Protein AF-Q6LBV5-F1 (afdb_monomer_lite)

InterPro domains:
  IPR013106 Immunoglobulin V-set domain [PF07686] (9-49)
  IPR013783 Immunoglobulin-like fold [G3DSA:2.60.40.10] (1-50)
  IPR036179 Immunoglobulin-like domain superfamily [SSF48726] (4-50)
  IPR050150 Immunoglobulin Variable Light Chain [PTHR23267] (3-50)

Sequence (50 aa):
ARCDIQMTQSPSSLSASVGDRVTISCQASQDISNYLNWYQQKPGKAPKLL

Organism: Homo sapiens (NCBI:txid9606)

Radius of gyration: 13.82 Å; chains: 1; bounding box: 29×24×32 Å

Secondary structure (DSSP, 8-state):
---SPPEEEE-S-----TTPPP--EEEESS--TT----EE--TTS--EE-

Structure (mmCIF, N/CA/C/O backbone):
data_AF-Q6LBV5-F1
#
_entry.id   AF-Q6LBV5-F1
#
loop_
_atom_site.group_PDB
_atom_site.id
_atom_site.type_symbol
_atom_site.label_atom_id
_atom_site.label_alt_id
_atom_site.label_comp_id
_atom_site.label_asym_id
_atom_site.label_entity_id
_atom_site.label_seq_id
_atom_site.pdbx_PDB_ins_code
_atom_site.Cartn_x
_atom_site.Cartn_y
_atom_site.Cartn_z
_atom_site.occupancy
_atom_site.B_iso_or_equiv
_atom_site.auth_seq_id
_atom_site.auth_comp_id
_atom_site.auth_asym_id
_atom_site.auth_atom_id
_atom_site.pdbx_PDB_model_num
ATOM 1 N N . ALA A 1 1 ? 20.108 -11.855 -14.519 1.00 48.09 1 ALA A N 1
ATOM 2 C CA . ALA A 1 1 ? 18.700 -11.579 -14.853 1.00 48.09 1 ALA A CA 1
ATOM 3 C C . ALA A 1 1 ? 17.983 -11.143 -13.581 1.00 48.09 1 ALA A C 1
ATOM 5 O O . ALA A 1 1 ? 17.826 -11.957 -12.683 1.00 48.09 1 ALA A O 1
ATOM 6 N N . ARG A 1 2 ? 17.655 -9.855 -13.440 1.00 61.91 2 ARG A N 1
ATOM 7 C CA . ARG A 1 2 ? 16.689 -9.383 -12.436 1.00 61.91 2 ARG A CA 1
ATOM 8 C C . ARG A 1 2 ? 15.421 -9.062 -13.220 1.00 61.91 2 ARG A C 1
ATOM 10 O O . ARG A 1 2 ? 15.335 -7.985 -13.793 1.00 61.91 2 ARG A O 1
ATOM 17 N N . CYS A 1 3 ? 14.539 -10.047 -13.364 1.00 74.25 3 CYS A N 1
ATOM 18 C CA . CYS A 1 3 ? 13.331 -9.939 -14.190 1.00 74.25 3 CYS A CA 1
ATOM 19 C C . CYS A 1 3 ? 12.071 -9.604 -13.376 1.00 74.25 3 CYS A C 1
ATOM 21 O O . CYS A 1 3 ? 11.016 -9.422 -13.970 1.00 74.25 3 CYS A O 1
ATOM 23 N N . ASP A 1 4 ? 12.184 -9.476 -12.051 1.00 90.94 4 ASP A N 1
ATOM 24 C CA . ASP A 1 4 ? 11.051 -9.154 -11.184 1.00 90.94 4 ASP A CA 1
ATOM 25 C C . ASP A 1 4 ? 10.918 -7.642 -10.964 1.00 90.94 4 ASP A C 1
ATOM 27 O O . ASP A 1 4 ? 11.907 -6.916 -10.796 1.00 90.94 4 ASP A O 1
ATOM 31 N N . ILE A 1 5 ? 9.673 -7.163 -10.941 1.00 93.81 5 ILE A N 1
ATOM 32 C CA . ILE A 1 5 ? 9.341 -5.787 -10.566 1.00 93.81 5 ILE A CA 1
ATOM 33 C C . ILE A 1 5 ? 9.268 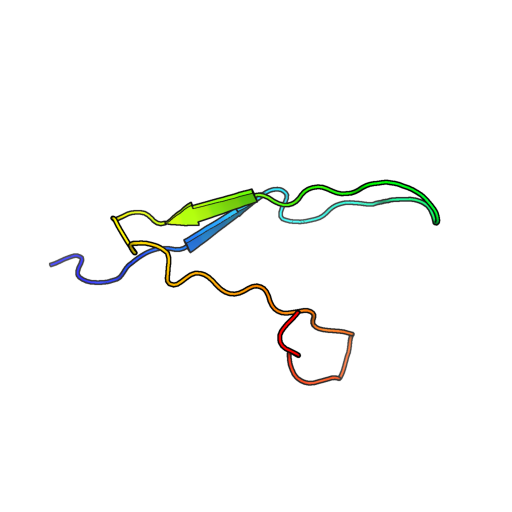-5.720 -9.043 1.00 93.81 5 ILE A C 1
ATOM 35 O O . ILE A 1 5 ? 8.494 -6.435 -8.409 1.00 93.81 5 ILE A O 1
ATOM 39 N N . GLN A 1 6 ? 10.073 -4.846 -8.448 1.00 96.38 6 GLN A N 1
ATOM 40 C CA . GLN A 1 6 ? 10.086 -4.635 -7.008 1.00 96.38 6 GLN A CA 1
ATOM 41 C C . GLN A 1 6 ? 9.154 -3.474 -6.659 1.00 96.38 6 GLN A C 1
ATOM 43 O O . GLN A 1 6 ? 9.312 -2.373 -7.187 1.00 96.38 6 GLN A O 1
ATOM 48 N N . MET A 1 7 ? 8.218 -3.718 -5.741 1.00 96.56 7 MET A N 1
ATOM 49 C CA . MET A 1 7 ? 7.296 -2.711 -5.214 1.00 96.56 7 MET A CA 1
ATOM 50 C C . MET A 1 7 ? 7.752 -2.291 -3.818 1.00 96.56 7 MET A C 1
ATOM 52 O O . MET A 1 7 ? 7.908 -3.134 -2.937 1.00 96.56 7 MET A O 1
ATOM 56 N N . THR A 1 8 ? 7.960 -0.994 -3.608 1.00 97.94 8 THR A N 1
ATOM 57 C CA . THR A 1 8 ? 8.396 -0.444 -2.315 1.00 97.94 8 THR A CA 1
ATOM 58 C C . THR A 1 8 ? 7.354 0.537 -1.800 1.00 97.94 8 THR A C 1
ATOM 60 O O . THR A 1 8 ? 6.933 1.421 -2.544 1.00 97.94 8 THR A O 1
ATOM 63 N N . GLN A 1 9 ? 6.933 0.388 -0.542 1.00 98.25 9 GLN A N 1
ATOM 64 C CA . GLN A 1 9 ? 5.948 1.262 0.100 1.00 98.25 9 GLN A CA 1
ATOM 65 C C . GLN A 1 9 ? 6.574 2.084 1.228 1.00 98.25 9 GLN A C 1
ATOM 67 O O . GLN A 1 9 ? 7.491 1.618 1.905 1.00 98.25 9 GLN A O 1
ATOM 72 N N . SER A 1 10 ? 6.064 3.298 1.441 1.00 98.00 10 SER A N 1
ATOM 73 C CA . SER A 1 10 ? 6.487 4.168 2.539 1.00 98.00 10 SER A CA 1
ATOM 74 C C . SER A 1 10 ? 5.316 5.004 3.083 1.00 98.00 10 SER A C 1
ATOM 76 O O . SER A 1 10 ? 4.505 5.490 2.292 1.00 98.00 10 SER A O 1
ATOM 78 N N . PRO A 1 11 ? 5.210 5.209 4.408 1.00 97.75 11 PRO A N 1
ATOM 79 C CA . PRO A 1 11 ? 6.021 4.576 5.452 1.00 97.75 11 PRO A CA 1
ATOM 80 C C . PRO A 1 11 ? 5.648 3.095 5.647 1.00 97.75 11 PRO A C 1
ATOM 82 O O . PRO A 1 11 ? 4.542 2.677 5.314 1.00 97.75 11 PRO A O 1
ATOM 85 N N . SER A 1 12 ? 6.558 2.295 6.213 1.00 96.31 12 SER A N 1
ATOM 86 C CA . SER A 1 12 ? 6.292 0.884 6.558 1.00 96.31 12 SER A CA 1
ATOM 87 C C . SER A 1 12 ? 5.344 0.726 7.752 1.00 96.31 12 SER A C 1
ATOM 89 O O . SER A 1 12 ? 4.659 -0.286 7.880 1.00 96.31 12 SER A O 1
ATOM 91 N N . SER A 1 13 ? 5.289 1.735 8.621 1.00 96.38 13 SER A N 1
ATOM 92 C CA . SER A 1 13 ? 4.362 1.833 9.745 1.00 96.38 13 SER A CA 1
ATOM 93 C C . SER A 1 13 ? 4.088 3.296 10.062 1.00 96.38 13 SER A C 1
ATOM 95 O O . SER A 1 13 ? 5.001 4.121 10.002 1.00 96.38 13 SER A O 1
ATOM 97 N N . LEU A 1 14 ? 2.857 3.610 10.453 1.00 96.62 14 LEU A N 1
ATOM 98 C CA . LEU A 1 14 ? 2.456 4.944 10.880 1.00 96.62 14 LEU A CA 1
ATOM 99 C C . LEU A 1 14 ? 1.414 4.827 11.993 1.00 96.62 14 LEU A C 1
ATOM 101 O O . LEU A 1 14 ? 0.502 4.007 11.899 1.00 96.62 14 LEU A O 1
ATOM 105 N N . SER A 1 15 ? 1.530 5.679 13.006 1.00 97.69 15 SER A N 1
ATOM 106 C CA . SER A 1 15 ? 0.473 5.909 13.993 1.00 97.69 15 SER A CA 1
ATOM 107 C C . SER A 1 15 ? -0.302 7.165 13.604 1.00 97.69 15 SER A C 1
ATOM 109 O O . SER A 1 15 ? 0.307 8.177 13.267 1.00 97.69 15 SER A O 1
ATOM 111 N N . ALA A 1 16 ? -1.630 7.104 13.653 1.00 97.06 16 ALA A N 1
ATOM 112 C CA . ALA A 1 16 ? -2.516 8.215 13.317 1.00 97.06 16 ALA A CA 1
ATOM 113 C C . ALA A 1 16 ? -3.749 8.203 14.230 1.00 97.06 16 ALA A C 1
ATOM 115 O O . ALA A 1 16 ? -4.132 7.150 14.751 1.00 97.06 16 ALA A O 1
ATOM 116 N N . SER A 1 17 ? -4.367 9.365 14.413 1.00 98.31 17 SER A N 1
ATOM 117 C CA . SER A 1 17 ? -5.616 9.533 15.155 1.00 98.31 17 SER A CA 1
ATOM 118 C C . SER A 1 17 ? -6.830 9.402 14.238 1.00 98.31 17 SER A C 1
ATOM 120 O O . SER A 1 17 ? -6.751 9.540 13.016 1.00 98.31 17 SER A O 1
ATOM 122 N N . VAL A 1 18 ? -7.995 9.139 14.830 1.00 97.62 18 VAL A N 1
ATOM 123 C CA . VAL A 1 18 ? -9.253 9.118 14.075 1.00 97.62 18 VAL A CA 1
ATOM 124 C C . VAL A 1 18 ? -9.541 10.520 13.540 1.00 97.62 18 VAL A C 1
ATOM 126 O O . VAL A 1 18 ? -9.605 11.475 14.306 1.00 97.62 18 VAL A O 1
ATOM 129 N N . GLY A 1 19 ? -9.739 10.620 12.226 1.00 97.38 19 GLY A N 1
ATOM 130 C CA . GLY A 1 19 ? -9.946 11.889 11.522 1.00 97.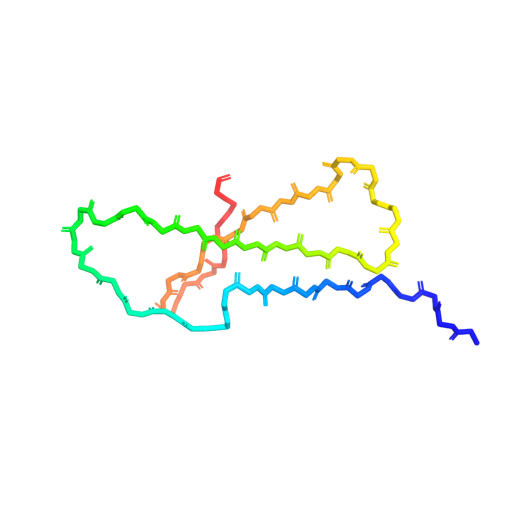38 19 GLY A CA 1
ATOM 131 C C . GLY A 1 19 ? -8.700 12.406 10.801 1.00 97.38 19 GLY A C 1
ATOM 132 O O . GLY A 1 19 ? -8.831 13.273 9.937 1.00 97.38 19 GLY A O 1
ATOM 133 N N . ASP A 1 20 ? -7.522 11.840 11.076 1.00 97.94 20 ASP A N 1
ATOM 134 C CA . ASP A 1 20 ? -6.295 12.217 10.380 1.00 97.94 20 ASP A CA 1
ATOM 135 C C . ASP A 1 20 ? -6.314 11.757 8.918 1.00 97.94 20 ASP A C 1
ATOM 137 O O . ASP A 1 20 ? -6.762 10.656 8.576 1.00 97.94 20 ASP A O 1
ATOM 141 N N . ARG A 1 21 ? -5.748 12.587 8.037 1.00 97.62 21 ARG A N 1
ATOM 142 C CA . ARG A 1 21 ? -5.453 12.197 6.658 1.00 97.62 21 ARG A CA 1
ATOM 143 C C . ARG A 1 21 ? -4.086 11.527 6.599 1.00 97.62 21 ARG A C 1
ATOM 145 O O . ARG A 1 21 ? -3.066 12.166 6.838 1.00 97.62 21 ARG A O 1
ATOM 152 N N . VAL A 1 22 ? -4.065 10.267 6.180 1.00 96.69 22 VAL A N 1
ATOM 153 C CA . VAL A 1 22 ? -2.833 9.501 5.959 1.00 96.69 22 VAL A CA 1
ATOM 154 C C . VAL A 1 22 ? -2.529 9.402 4.466 1.00 96.69 22 VAL A C 1
ATOM 156 O O . VAL A 1 22 ? -3.436 9.267 3.647 1.00 96.69 22 VAL A O 1
ATOM 159 N N . THR A 1 23 ? -1.243 9.456 4.113 1.00 97.44 23 THR A N 1
ATOM 160 C CA . THR A 1 23 ? -0.747 9.186 2.756 1.00 97.44 23 THR A CA 1
ATOM 161 C C . THR A 1 23 ? 0.290 8.069 2.818 1.00 97.44 23 THR A C 1
ATOM 163 O O . THR A 1 23 ? 1.222 8.146 3.614 1.00 97.44 23 THR A O 1
ATOM 166 N N . ILE A 1 24 ? 0.129 7.047 1.975 1.00 97.62 24 ILE A N 1
ATOM 167 C CA . ILE A 1 24 ? 1.100 5.964 1.776 1.00 97.62 24 ILE A CA 1
ATOM 168 C C . ILE A 1 24 ? 1.538 6.025 0.314 1.00 97.62 24 ILE A C 1
ATOM 170 O O . ILE A 1 24 ? 0.698 6.120 -0.580 1.00 97.62 24 ILE A O 1
ATOM 174 N N . SER A 1 25 ? 2.842 5.994 0.064 1.00 97.88 25 SER A N 1
ATOM 175 C CA . SER A 1 25 ? 3.413 5.978 -1.279 1.00 97.88 25 SER A CA 1
ATOM 176 C C . SER A 1 25 ? 3.798 4.561 -1.695 1.00 97.88 25 SER A C 1
ATOM 178 O O . SER A 1 25 ? 4.091 3.707 -0.857 1.00 97.88 25 SER A O 1
ATOM 180 N N . CYS A 1 26 ? 3.787 4.308 -3.003 1.00 97.44 26 CYS A N 1
ATOM 181 C CA . CYS A 1 26 ? 4.278 3.074 -3.600 1.00 97.44 26 CYS A CA 1
ATOM 182 C C . CYS A 1 26 ? 5.113 3.408 -4.839 1.00 97.44 26 CYS A C 1
ATOM 184 O O . CYS A 1 26 ? 4.689 4.215 -5.666 1.00 97.44 26 CYS A O 1
ATOM 186 N N . GLN A 1 27 ? 6.291 2.799 -4.956 1.00 97.31 27 GLN A N 1
ATOM 187 C CA . GLN A 1 27 ? 7.189 2.943 -6.097 1.00 97.31 27 GLN A CA 1
ATOM 188 C C . GLN A 1 27 ? 7.515 1.566 -6.676 1.00 97.31 27 GLN A C 1
ATOM 190 O O . GLN A 1 27 ? 7.971 0.676 -5.955 1.00 97.31 27 GLN A O 1
ATOM 195 N N . ALA A 1 28 ? 7.299 1.420 -7.982 1.00 97.38 28 ALA A N 1
ATOM 196 C CA . ALA A 1 28 ? 7.767 0.283 -8.761 1.00 97.38 28 ALA A CA 1
ATOM 197 C C . ALA A 1 28 ? 9.198 0.537 -9.254 1.00 97.38 28 ALA A C 1
ATOM 199 O O . ALA A 1 28 ? 9.551 1.666 -9.596 1.00 97.38 28 ALA A O 1
ATOM 200 N N . SER A 1 29 ? 10.025 -0.507 -9.318 1.00 96.69 29 SER A N 1
ATOM 201 C CA . SER A 1 29 ? 11.391 -0.409 -9.852 1.00 96.69 29 SER A CA 1
ATOM 202 C C . SER A 1 29 ? 11.459 -0.236 -11.375 1.00 96.69 29 SER A C 1
ATOM 204 O O . SER A 1 29 ? 12.529 0.054 -11.907 1.00 96.69 29 SER A O 1
ATOM 206 N N . GLN A 1 30 ? 10.344 -0.448 -12.075 1.00 95.50 30 GLN A N 1
ATO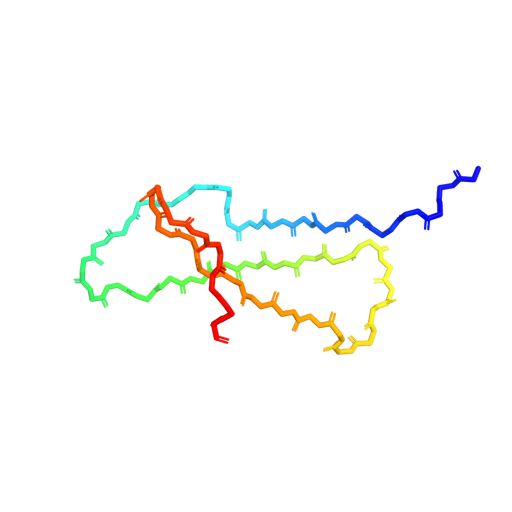M 207 C CA . GLN A 1 30 ? 10.203 -0.401 -13.531 1.00 95.50 30 GLN A CA 1
ATOM 208 C C . GLN A 1 30 ? 8.826 0.181 -13.891 1.00 95.50 30 GLN A C 1
ATOM 210 O O . GLN A 1 30 ? 7.960 0.291 -13.022 1.00 95.50 30 GLN A O 1
ATOM 215 N N . ASP A 1 31 ? 8.621 0.543 -15.160 1.00 94.94 31 ASP A N 1
ATOM 216 C CA . ASP A 1 31 ? 7.318 1.009 -15.641 1.00 94.94 31 ASP A CA 1
ATOM 217 C C . ASP A 1 31 ? 6.278 -0.121 -15.571 1.00 94.94 31 ASP A C 1
ATOM 219 O O . ASP A 1 31 ? 6.487 -1.218 -16.090 1.00 94.94 31 ASP A O 1
ATOM 223 N N . ILE A 1 32 ? 5.159 0.163 -14.908 1.00 95.69 32 ILE A N 1
ATOM 224 C CA . ILE A 1 32 ? 4.004 -0.734 -14.768 1.00 95.69 32 ILE A CA 1
ATOM 225 C C . ILE A 1 32 ? 2.767 -0.164 -15.470 1.00 95.69 32 ILE A C 1
ATOM 227 O O . ILE A 1 32 ? 1.651 -0.635 -15.240 1.00 95.69 32 ILE 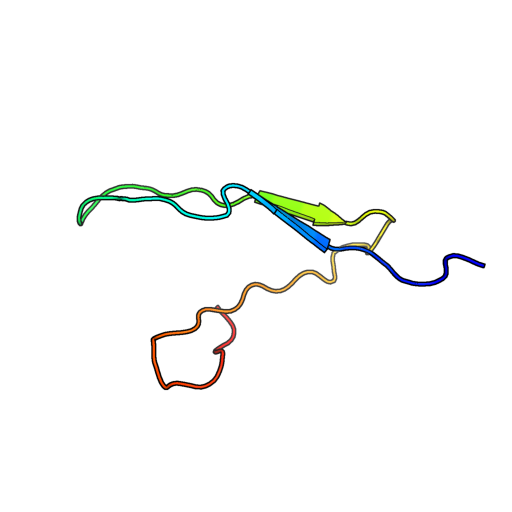A O 1
ATOM 231 N N . SER A 1 33 ? 2.939 0.879 -16.290 1.00 95.88 33 SER A N 1
ATOM 232 C CA . SER A 1 33 ? 1.853 1.717 -16.780 1.00 95.88 33 SER A CA 1
ATOM 233 C C . SER A 1 33 ? 1.006 2.207 -15.595 1.00 95.88 33 SER A C 1
ATOM 235 O O . SER A 1 33 ? 1.530 2.757 -14.626 1.00 95.88 33 SER A O 1
ATOM 237 N N . ASN A 1 34 ? -0.303 1.984 -15.629 1.00 95.38 34 ASN A N 1
ATOM 238 C CA . ASN A 1 34 ? -1.227 2.287 -14.544 1.00 95.38 34 ASN A CA 1
ATOM 239 C C . ASN A 1 34 ? -1.774 1.029 -13.841 1.00 95.38 34 ASN A C 1
ATOM 241 O O . ASN A 1 34 ? -2.773 1.126 -13.128 1.00 95.38 34 ASN A O 1
ATOM 245 N N . TYR A 1 35 ? -1.140 -0.139 -14.003 1.00 96.38 35 TYR A N 1
ATOM 246 C CA . TYR A 1 35 ? -1.573 -1.401 -13.384 1.00 96.38 35 TYR A CA 1
ATOM 247 C C . TYR A 1 35 ? -1.178 -1.495 -11.897 1.00 96.38 35 TYR A C 1
ATOM 249 O O . TYR A 1 35 ? -0.466 -2.406 -11.474 1.00 96.38 35 TYR A O 1
ATOM 257 N N . LEU A 1 36 ? -1.659 -0.551 -11.086 1.00 96.81 36 LEU A N 1
ATOM 258 C CA . LEU A 1 36 ? -1.438 -0.485 -9.642 1.00 96.81 36 LEU A CA 1
ATOM 259 C C . LEU A 1 36 ? -2.776 -0.564 -8.900 1.00 96.81 36 LEU A C 1
ATOM 261 O O . LEU A 1 36 ? -3.683 0.219 -9.165 1.00 96.81 36 LEU A O 1
ATOM 265 N N . ASN A 1 37 ? -2.877 -1.469 -7.927 1.00 97.62 37 ASN A N 1
ATOM 266 C CA . ASN A 1 37 ? -4.051 -1.614 -7.068 1.00 97.62 37 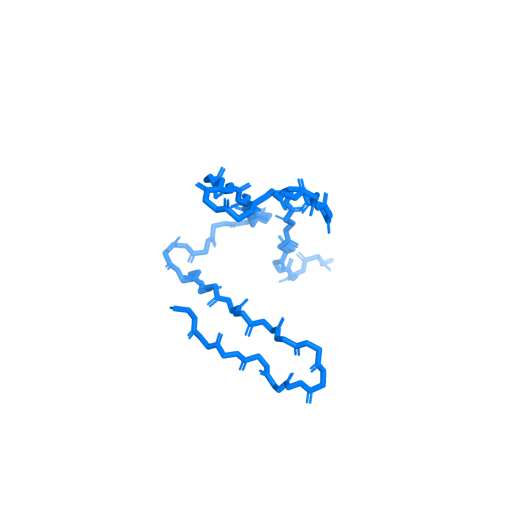ASN A CA 1
ATOM 267 C C . ASN A 1 37 ? -3.642 -1.537 -5.595 1.00 97.62 37 ASN A C 1
ATOM 269 O O . ASN A 1 37 ? -2.595 -2.062 -5.212 1.00 97.62 37 ASN A O 1
ATOM 273 N N . TRP A 1 38 ? -4.488 -0.929 -4.763 1.00 97.94 38 TRP A N 1
ATOM 274 C CA . TRP A 1 38 ? -4.311 -0.901 -3.312 1.00 97.94 38 TRP A CA 1
ATOM 275 C C . TRP A 1 38 ? -5.230 -1.916 -2.644 1.00 97.94 38 TRP A C 1
ATOM 277 O O . TRP A 1 38 ? -6.372 -2.102 -3.053 1.00 97.94 38 TRP A O 1
ATOM 287 N N . TYR A 1 39 ? -4.738 -2.562 -1.591 1.00 98.12 39 TYR A N 1
ATOM 288 C CA . TYR A 1 39 ? -5.513 -3.525 -0.817 1.00 98.12 39 TYR A CA 1
ATOM 289 C C . TYR A 1 39 ? -5.475 -3.155 0.659 1.00 98.12 39 TYR A C 1
ATOM 291 O O . TYR A 1 39 ? -4.420 -2.836 1.206 1.00 98.12 39 TYR A O 1
ATOM 299 N N . GLN A 1 40 ? -6.627 -3.240 1.317 1.00 98.06 40 GLN A N 1
ATOM 300 C CA . GLN A 1 40 ? -6.741 -3.110 2.761 1.00 98.06 40 GLN A CA 1
ATOM 301 C C . GLN A 1 40 ? -6.828 -4.495 3.387 1.00 98.06 40 GLN A C 1
ATOM 303 O O . GLN A 1 40 ? -7.726 -5.282 3.079 1.00 98.06 40 GLN A O 1
ATOM 308 N N . GLN A 1 41 ? -5.928 -4.761 4.329 1.00 98.00 41 GLN A N 1
ATOM 309 C CA . GLN A 1 41 ? -5.972 -5.954 5.157 1.00 98.00 41 GLN A CA 1
ATOM 310 C C . GLN A 1 41 ? -6.215 -5.565 6.613 1.00 98.00 41 GLN A C 1
ATOM 312 O O . GLN A 1 41 ? -5.454 -4.808 7.209 1.00 98.00 41 GLN A O 1
ATOM 317 N N . LYS A 1 42 ? -7.290 -6.103 7.191 1.00 97.50 42 LYS A N 1
ATOM 318 C CA . LYS A 1 42 ? -7.538 -6.040 8.636 1.00 97.50 42 LYS A CA 1
ATOM 319 C C . LYS A 1 42 ? -6.949 -7.291 9.298 1.00 97.50 42 LYS A C 1
ATOM 321 O O . LYS A 1 42 ? -6.946 -8.345 8.654 1.00 97.50 42 LYS A O 1
ATOM 326 N N . PRO A 1 43 ? -6.497 -7.222 10.563 1.00 98.25 43 PRO A N 1
ATOM 327 C CA . PRO A 1 43 ? -5.986 -8.393 11.273 1.00 98.25 43 PRO A CA 1
ATOM 328 C C . PRO A 1 43 ? -6.947 -9.591 11.181 1.00 98.25 43 PRO A C 1
ATOM 330 O O . PRO A 1 43 ? -8.147 -9.455 11.425 1.00 98.25 43 PRO A O 1
ATOM 333 N N . GLY A 1 44 ? -6.431 -10.756 10.775 1.00 98.06 44 GLY A N 1
ATOM 334 C CA . GLY A 1 44 ? -7.206 -11.999 10.647 1.00 98.06 44 GLY A CA 1
ATOM 335 C C . GLY A 1 44 ? -8.187 -12.068 9.464 1.00 98.06 44 GLY A C 1
ATOM 336 O O . GLY A 1 44 ? -9.011 -12.981 9.418 1.00 98.06 44 GLY A O 1
ATOM 337 N N . LYS A 1 45 ? -8.143 -11.124 8.514 1.00 98.00 45 LYS A N 1
ATOM 338 C CA . LYS A 1 45 ? -8.975 -11.133 7.297 1.00 98.00 45 LYS A CA 1
ATOM 339 C C . LYS A 1 45 ? -8.111 -11.206 6.037 1.00 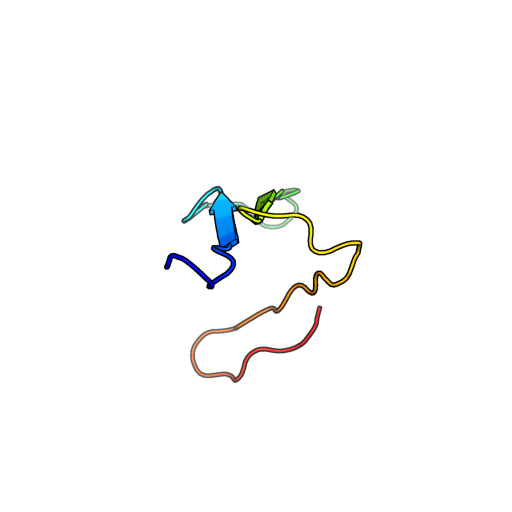98.00 45 LYS A C 1
ATOM 341 O O . LYS A 1 45 ? -6.946 -10.805 6.037 1.00 98.00 45 LYS A O 1
ATOM 346 N N . ALA A 1 46 ? -8.699 -11.712 4.955 1.00 97.88 46 ALA A N 1
ATOM 347 C CA . ALA A 1 46 ? -8.079 -11.660 3.637 1.00 97.88 46 ALA A CA 1
ATOM 348 C C . ALA A 1 46 ? -7.945 -10.197 3.156 1.00 97.88 46 ALA A C 1
ATOM 350 O O . ALA A 1 46 ? -8.769 -9.358 3.541 1.00 97.88 46 ALA A O 1
ATOM 351 N N . PRO A 1 47 ? -6.940 -9.880 2.321 1.00 98.31 47 PRO A N 1
ATOM 352 C CA . PRO A 1 47 ? -6.849 -8.582 1.661 1.00 98.31 47 PRO A CA 1
ATOM 353 C C . PRO A 1 47 ? -8.106 -8.283 0.833 1.00 98.31 47 PRO A C 1
ATOM 355 O O . PRO A 1 47 ? -8.589 -9.141 0.094 1.00 98.31 47 PRO A O 1
ATOM 358 N N . LYS A 1 48 ? -8.627 -7.058 0.941 1.00 98.50 48 LYS A N 1
ATOM 359 C CA . LYS A 1 48 ? -9.747 -6.558 0.135 1.00 98.50 48 LYS A CA 1
ATOM 360 C C . LYS A 1 48 ? -9.256 -5.428 -0.762 1.00 98.50 48 LYS A C 1
ATOM 362 O O . LYS A 1 48 ? -8.566 -4.538 -0.269 1.00 98.50 48 LYS A O 1
ATOM 367 N N . LEU A 1 49 ? -9.622 -5.466 -2.043 1.00 97.94 49 LEU A N 1
ATOM 368 C CA . LEU A 1 49 ? -9.363 -4.364 -2.970 1.00 97.94 49 LEU A CA 1
ATOM 369 C C . LEU A 1 49 ? -10.005 -3.079 -2.422 1.00 97.94 49 LEU A C 1
ATOM 371 O O . LEU A 1 49 ? -11.170 -3.109 -2.003 1.00 97.94 49 LEU A O 1
ATOM 375 N N . LEU A 1 50 ? -9.212 -2.011 -2.354 1.00 96.19 50 LEU A N 1
ATOM 376 C CA . LEU A 1 50 ? -9.656 -0.681 -1.940 1.00 96.19 50 LEU A CA 1
ATOM 377 C C . LEU A 1 50 ? -10.383 0.047 -3.068 1.00 96.19 50 LEU A C 1
ATOM 379 O O . LEU A 1 50 ? -9.960 -0.104 -4.234 1.00 96.19 50 LEU A O 1
#

pLDDT: mean 94.92, std 8.96, range [48.09, 98.5]

Foldseek 3Di:
DPPDKDKDKPPPDDDDDPPDDDDMDIDIPDDPPPPDWDWDDDPPDDTDTD